Protein AF-A0A2W6UVY5-F1 (afdb_monomer)

Structure (mmCIF, N/CA/C/O backbone):
data_AF-A0A2W6UVY5-F1
#
_entry.id   AF-A0A2W6UVY5-F1
#
loop_
_atom_site.group_PDB
_atom_site.id
_atom_site.type_symbol
_atom_site.label_atom_id
_atom_site.label_alt_id
_atom_site.label_comp_id
_atom_site.label_asym_id
_atom_site.label_entity_id
_atom_site.label_seq_id
_atom_site.pdbx_PDB_ins_code
_atom_site.Cartn_x
_atom_site.Cartn_y
_atom_site.Cartn_z
_atom_site.occupancy
_atom_site.B_iso_or_equiv
_atom_site.auth_seq_id
_atom_site.auth_comp_id
_atom_site.auth_asym_id
_atom_site.auth_atom_id
_atom_site.pdbx_PDB_model_num
ATOM 1 N N . MET A 1 1 ? -12.560 11.327 -15.187 1.00 55.72 1 MET A N 1
ATOM 2 C CA . MET A 1 1 ? -13.525 10.374 -15.775 1.00 55.72 1 MET A CA 1
ATOM 3 C C . MET A 1 1 ? -14.061 9.501 -14.650 1.00 55.72 1 MET A C 1
ATOM 5 O O . MET A 1 1 ? -13.250 8.899 -13.962 1.00 55.72 1 MET A O 1
ATOM 9 N N . LEU A 1 2 ? -15.375 9.503 -14.405 1.00 54.72 2 LEU A N 1
ATOM 10 C CA . LEU A 1 2 ? -16.031 8.604 -13.447 1.00 54.72 2 LEU A CA 1
ATOM 11 C C . LEU A 1 2 ? -16.575 7.417 -14.243 1.00 54.72 2 LEU A C 1
ATOM 13 O O . LEU A 1 2 ? -17.316 7.627 -15.199 1.00 54.72 2 LEU A O 1
ATOM 17 N N . MET A 1 3 ? -16.157 6.203 -13.894 1.00 61.91 3 MET A N 1
ATOM 18 C CA . MET A 1 3 ? -16.552 4.979 -14.594 1.00 61.91 3 MET A CA 1
ATOM 19 C C . MET A 1 3 ? -17.303 4.056 -13.645 1.00 61.91 3 MET A C 1
ATOM 21 O O . MET A 1 3 ? -16.930 3.918 -12.481 1.00 61.91 3 MET A O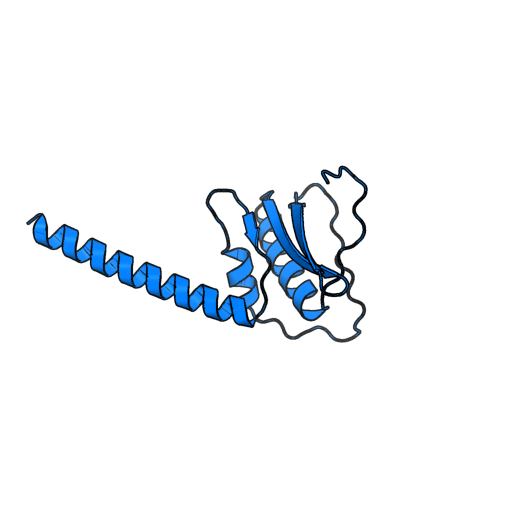 1
ATOM 25 N N . TYR A 1 4 ? -18.350 3.421 -14.162 1.00 56.38 4 TYR A N 1
ATOM 26 C CA . TYR A 1 4 ? -19.122 2.400 -13.470 1.00 56.38 4 TYR A CA 1
ATOM 27 C C . TYR A 1 4 ? -19.253 1.190 -14.399 1.00 56.38 4 TYR A C 1
ATOM 29 O O . TYR A 1 4 ? -19.848 1.288 -15.468 1.00 56.38 4 TYR A O 1
ATOM 37 N N . ALA A 1 5 ? -18.657 0.076 -13.971 1.00 58.72 5 ALA A N 1
ATOM 38 C CA . ALA A 1 5 ? -18.729 -1.265 -14.560 1.00 58.72 5 ALA A CA 1
ATOM 39 C C . ALA A 1 5 ? -18.067 -1.539 -15.932 1.00 58.72 5 ALA A C 1
ATOM 41 O O . ALA A 1 5 ? -18.202 -2.658 -16.417 1.00 58.72 5 ALA A O 1
ATOM 42 N N . ASP A 1 6 ? -17.279 -0.626 -16.508 1.00 61.16 6 ASP A N 1
ATOM 43 C CA . ASP A 1 6 ? -16.237 -1.012 -17.477 1.00 61.16 6 ASP A CA 1
ATOM 44 C C . ASP A 1 6 ? -14.866 -0.629 -16.921 1.00 61.16 6 ASP A C 1
ATOM 46 O O . ASP A 1 6 ? -14.483 0.543 -16.873 1.00 61.16 6 ASP A O 1
ATOM 50 N N . THR A 1 7 ? -14.154 -1.624 -16.398 1.00 65.50 7 THR A N 1
ATOM 51 C CA . THR A 1 7 ? -12.805 -1.444 -15.869 1.00 65.50 7 THR A CA 1
ATOM 52 C C . THR A 1 7 ? -11.858 -2.320 -16.660 1.00 65.50 7 THR A C 1
ATOM 54 O O . THR A 1 7 ? -11.679 -3.499 -16.349 1.00 65.50 7 THR A O 1
ATOM 57 N N . ALA A 1 8 ? -11.224 -1.721 -17.668 1.00 71.75 8 ALA A N 1
ATOM 58 C CA . ALA A 1 8 ? -10.033 -2.283 -18.281 1.00 71.75 8 ALA A CA 1
ATOM 59 C C . ALA A 1 8 ? -9.039 -2.706 -17.186 1.00 71.75 8 ALA A C 1
ATOM 61 O O . ALA A 1 8 ? -8.844 -1.987 -16.198 1.00 71.75 8 ALA A O 1
ATOM 62 N N . GLY A 1 9 ? -8.433 -3.880 -17.367 1.00 81.38 9 GLY A N 1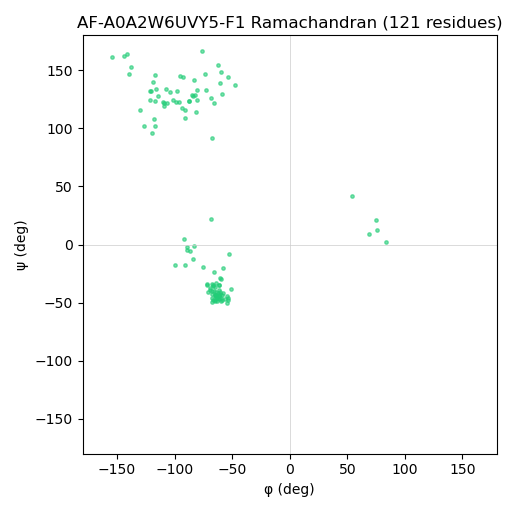
ATOM 63 C CA . GLY A 1 9 ? -7.435 -4.405 -16.443 1.00 81.38 9 GLY A CA 1
ATOM 64 C C . GLY A 1 9 ? -6.312 -3.398 -16.200 1.00 81.38 9 GLY A C 1
ATOM 65 O O . GLY A 1 9 ? -5.910 -2.656 -17.098 1.00 81.38 9 GLY A O 1
ATOM 66 N N . ILE A 1 10 ? -5.813 -3.366 -14.970 1.00 87.56 10 ILE A N 1
ATOM 67 C CA . ILE A 1 10 ? -4.701 -2.503 -14.582 1.00 87.56 10 ILE A CA 1
ATOM 68 C C . ILE A 1 10 ? -3.420 -3.314 -14.720 1.00 87.56 10 ILE A C 1
ATOM 70 O O . ILE A 1 10 ? -3.248 -4.318 -14.033 1.00 87.56 10 ILE A O 1
ATOM 74 N N . GLN A 1 11 ? -2.532 -2.867 -15.604 1.00 88.19 11 GLN A N 1
ATOM 75 C CA . GLN A 1 11 ? -1.221 -3.479 -15.774 1.00 88.19 11 GLN A CA 1
ATOM 76 C C . GLN A 1 11 ? -0.261 -2.952 -14.707 1.00 88.19 11 GLN A C 1
ATOM 78 O O . GLN A 1 11 ? -0.132 -1.744 -14.513 1.00 88.19 11 GLN A O 1
ATOM 83 N N . VAL A 1 12 ? 0.397 -3.877 -14.018 1.00 90.19 12 VAL A N 1
ATOM 84 C CA . VAL A 1 12 ? 1.458 -3.629 -13.039 1.00 90.19 12 VAL A CA 1
ATOM 85 C C . VAL A 1 12 ? 2.497 -4.742 -13.161 1.00 90.19 12 VAL A C 1
ATOM 87 O O . VAL A 1 12 ? 2.212 -5.800 -13.719 1.00 90.19 12 VAL A O 1
ATOM 90 N N . GLU A 1 13 ? 3.696 -4.526 -12.627 1.00 91.12 13 GLU A N 1
ATOM 91 C CA . GLU A 1 13 ? 4.708 -5.581 -12.540 1.00 91.12 13 GLU A CA 1
ATOM 92 C C . GLU A 1 13 ? 4.198 -6.765 -11.696 1.00 91.12 13 GLU A C 1
ATOM 94 O O . GLU A 1 13 ? 3.617 -6.558 -10.629 1.00 91.12 13 GLU A O 1
ATOM 99 N N . ASP A 1 14 ? 4.478 -8.003 -12.119 1.00 92.50 14 ASP A N 1
ATOM 100 C CA . ASP A 1 14 ? 4.076 -9.234 -11.415 1.00 92.50 14 ASP A CA 1
ATOM 101 C C . ASP A 1 14 ? 4.470 -9.229 -9.927 1.00 92.50 14 ASP A C 1
ATOM 103 O O . ASP A 1 14 ? 3.714 -9.686 -9.065 1.00 92.50 14 ASP A O 1
ATOM 107 N N . ARG A 1 15 ? 5.649 -8.683 -9.591 1.00 93.81 15 ARG A N 1
ATOM 108 C CA . ARG A 1 15 ? 6.087 -8.581 -8.195 1.00 93.81 15 ARG A CA 1
ATOM 109 C C . ARG A 1 15 ? 5.177 -7.653 -7.403 1.00 93.81 15 ARG A C 1
ATOM 111 O O . ARG A 1 15 ? 4.724 -8.042 -6.329 1.00 93.81 15 ARG A O 1
ATOM 118 N N . LEU A 1 16 ? 4.877 -6.467 -7.925 1.00 94.50 16 LEU A N 1
ATOM 119 C CA . LEU A 1 16 ? 3.943 -5.537 -7.296 1.00 94.50 16 LEU A CA 1
ATOM 120 C C . LEU A 1 16 ? 2.541 -6.159 -7.183 1.00 94.50 16 LEU A C 1
ATOM 122 O O . LEU A 1 16 ? 1.931 -6.092 -6.115 1.00 94.50 16 LEU A O 1
ATOM 126 N N . LEU A 1 17 ? 2.068 -6.830 -8.239 1.00 94.62 17 LEU A N 1
ATOM 127 C CA . LEU A 1 17 ? 0.769 -7.504 -8.273 1.00 94.62 17 LEU A CA 1
ATOM 128 C C . LEU A 1 17 ? 0.599 -8.485 -7.109 1.00 94.62 17 LEU A C 1
ATOM 130 O O . LEU A 1 17 ? -0.432 -8.474 -6.436 1.00 94.62 17 LEU A O 1
ATOM 134 N N . GLU A 1 18 ? 1.613 -9.305 -6.834 1.00 95.38 18 GLU A N 1
ATOM 135 C CA . GLU A 1 18 ? 1.560 -10.281 -5.745 1.00 95.38 18 GLU A CA 1
ATOM 136 C C . GLU A 1 18 ? 1.513 -9.634 -4.357 1.00 95.38 18 GLU A C 1
ATOM 138 O O . GLU A 1 18 ? 0.806 -10.118 -3.469 1.00 95.38 18 GLU A O 1
ATOM 143 N N . HIS A 1 19 ? 2.199 -8.507 -4.160 1.00 96.31 19 HIS A N 1
ATOM 144 C CA . HIS A 1 19 ? 2.130 -7.785 -2.890 1.00 96.31 19 HIS A CA 1
ATOM 145 C C . HIS A 1 19 ? 0.764 -7.106 -2.711 1.00 96.31 19 HIS A C 1
ATOM 147 O O . HIS A 1 19 ? 0.182 -7.198 -1.627 1.00 96.31 19 HIS A O 1
ATOM 153 N N . ILE A 1 20 ? 0.208 -6.511 -3.777 1.00 95.44 20 ILE A N 1
ATOM 154 C CA . ILE A 1 20 ? -1.160 -5.970 -3.778 1.00 95.44 20 ILE A CA 1
ATOM 155 C C . ILE A 1 20 ? -2.157 -7.085 -3.457 1.00 95.44 20 ILE A C 1
ATOM 157 O O . ILE A 1 20 ? -3.000 -6.911 -2.581 1.00 95.44 20 ILE A O 1
ATOM 161 N N . ARG A 1 21 ? -2.049 -8.251 -4.109 1.00 95.19 21 ARG A N 1
ATOM 162 C CA . ARG A 1 21 ? -2.932 -9.405 -3.879 1.00 95.19 21 ARG A CA 1
ATOM 163 C C . ARG A 1 21 ? -2.961 -9.813 -2.410 1.00 95.19 21 ARG A C 1
ATOM 165 O O . ARG A 1 21 ? -4.034 -10.072 -1.862 1.00 95.19 21 ARG A O 1
ATOM 172 N N . LEU A 1 22 ? -1.796 -9.870 -1.766 1.00 95.38 22 LEU A N 1
ATOM 173 C CA . LEU A 1 22 ? -1.694 -10.213 -0.349 1.00 95.38 22 LEU A CA 1
ATOM 174 C C . LEU A 1 22 ? -2.298 -9.128 0.552 1.00 95.38 22 LEU A C 1
ATOM 176 O O . LEU A 1 22 ? -3.084 -9.473 1.434 1.00 95.38 22 LEU A O 1
ATOM 180 N N . ALA A 1 23 ? -1.994 -7.849 0.311 1.00 94.56 23 ALA A N 1
ATOM 181 C CA . ALA A 1 23 ? -2.518 -6.731 1.100 1.00 94.56 23 ALA A CA 1
ATOM 182 C C . ALA A 1 23 ? -4.047 -6.591 0.958 1.00 94.56 23 ALA A C 1
ATOM 184 O O . ALA A 1 23 ? -4.770 -6.587 1.955 1.00 94.56 23 ALA A O 1
ATO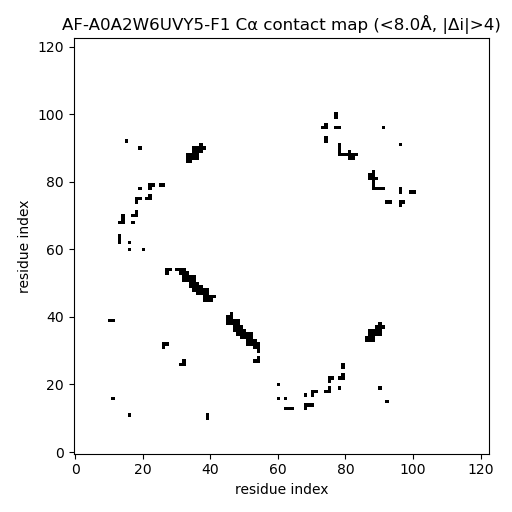M 185 N N . VAL A 1 24 ? -4.566 -6.600 -0.277 1.00 94.06 24 VAL A N 1
ATOM 186 C CA . VAL A 1 24 ? -6.012 -6.628 -0.568 1.00 94.06 24 VAL A CA 1
ATOM 187 C C . VAL A 1 24 ? -6.667 -7.831 0.108 1.00 94.06 24 VAL A C 1
ATOM 189 O O . VAL A 1 24 ? -7.690 -7.691 0.778 1.00 94.06 24 VAL A O 1
ATOM 192 N N . GLY A 1 25 ? -6.066 -9.017 -0.020 1.00 93.12 25 GLY A N 1
ATOM 193 C CA . GLY A 1 25 ? -6.587 -10.240 0.580 1.00 93.12 25 GLY A CA 1
ATOM 194 C C . GLY A 1 25 ? -6.656 -10.186 2.109 1.00 93.12 25 GLY A C 1
ATOM 195 O O . GLY A 1 25 ? -7.586 -10.741 2.693 1.00 93.12 25 GLY A O 1
ATOM 196 N N . GLN A 1 26 ? -5.711 -9.516 2.774 1.00 92.00 26 GLN A N 1
ATOM 197 C CA . GLN A 1 26 ? -5.769 -9.291 4.222 1.00 92.00 26 GLN A CA 1
ATOM 198 C C . GLN A 1 26 ? -6.967 -8.417 4.609 1.00 92.00 26 GLN A C 1
ATOM 200 O O . GLN A 1 26 ? -7.677 -8.773 5.548 1.00 92.00 26 GLN A O 1
ATOM 205 N N . ARG A 1 27 ? -7.232 -7.333 3.869 1.00 89.38 27 ARG A N 1
ATOM 206 C CA . ARG A 1 27 ? -8.378 -6.442 4.126 1.00 89.38 27 ARG A CA 1
ATOM 207 C C . ARG A 1 27 ? -9.717 -7.131 3.878 1.00 89.38 27 ARG A C 1
ATOM 209 O O . ARG A 1 27 ? -10.593 -7.122 4.739 1.00 89.38 27 ARG A O 1
ATOM 216 N N . LEU A 1 28 ? -9.849 -7.816 2.743 1.00 91.25 28 LEU A N 1
ATOM 217 C CA . LEU A 1 28 ? -11.078 -8.529 2.388 1.00 91.25 28 LEU A CA 1
ATOM 218 C C . LEU A 1 28 ? -11.429 -9.635 3.393 1.00 91.25 28 LEU A C 1
ATOM 220 O O . LEU A 1 28 ? -12.603 -9.831 3.698 1.00 91.25 28 LEU A O 1
ATOM 224 N N . ARG A 1 29 ? -10.430 -10.323 3.967 1.00 89.56 29 ARG A N 1
ATOM 225 C CA . ARG A 1 29 ? -10.649 -11.322 5.031 1.00 89.56 29 ARG A CA 1
ATOM 226 C C . ARG A 1 29 ? -11.181 -10.727 6.335 1.00 89.56 29 ARG A C 1
ATOM 228 O O . ARG A 1 29 ? -11.805 -11.458 7.096 1.00 89.56 29 ARG A O 1
ATOM 235 N N . ARG A 1 30 ? -10.961 -9.432 6.590 1.00 89.38 30 ARG A N 1
ATOM 236 C CA . ARG A 1 30 ? -11.562 -8.708 7.724 1.00 89.38 30 ARG A CA 1
ATOM 237 C C . ARG A 1 30 ? -12.983 -8.215 7.430 1.00 89.38 30 ARG A C 1
ATOM 239 O O . ARG A 1 30 ? -13.615 -7.639 8.306 1.00 89.38 30 ARG A O 1
ATOM 246 N N . GLY A 1 31 ? -13.501 -8.454 6.222 1.00 88.94 31 GLY A N 1
ATOM 247 C CA . GLY A 1 31 ? -14.823 -7.987 5.800 1.00 88.94 31 GLY A CA 1
ATOM 248 C C . GLY A 1 31 ? -14.871 -6.495 5.456 1.00 88.94 31 GLY A C 1
ATOM 249 O O . GLY A 1 31 ? -15.954 -5.937 5.301 1.00 88.94 31 GLY A O 1
ATOM 250 N N . GLU A 1 32 ? -13.716 -5.841 5.323 1.00 86.94 32 GLU A N 1
ATOM 251 C CA . GLU A 1 32 ? -13.623 -4.411 5.035 1.00 86.94 32 GLU A CA 1
ATOM 252 C C . GLU A 1 32 ? -13.817 -4.137 3.539 1.00 86.94 32 GLU A C 1
ATOM 254 O O . GLU A 1 32 ? -13.186 -4.772 2.690 1.00 86.94 32 GLU A O 1
ATOM 259 N N . SER A 1 33 ? -14.660 -3.154 3.213 1.00 90.50 33 SER A N 1
ATOM 260 C CA . SER A 1 33 ? -14.635 -2.504 1.897 1.00 90.50 33 SER A CA 1
ATOM 261 C C . SER A 1 33 ? -13.744 -1.272 1.971 1.00 90.50 33 SER A C 1
ATOM 263 O O . SER A 1 33 ? -13.706 -0.603 3.004 1.00 90.50 33 SER A O 1
ATOM 265 N N . PHE A 1 34 ? -13.017 -0.983 0.899 1.00 90.88 34 PHE A N 1
ATOM 266 C CA . PHE A 1 34 ? -12.007 0.066 0.920 1.00 90.88 34 PHE A CA 1
ATOM 267 C C . PHE A 1 34 ? -11.730 0.672 -0.450 1.00 90.88 34 PHE A C 1
ATOM 269 O O . PHE A 1 34 ? -12.010 0.070 -1.487 1.00 90.88 34 PHE A O 1
ATOM 276 N N . MET A 1 35 ? -11.125 1.859 -0.440 1.00 92.12 35 MET A N 1
ATOM 277 C CA . MET A 1 35 ? -10.584 2.492 -1.639 1.00 92.12 35 MET A CA 1
ATOM 278 C C . MET A 1 35 ? -9.147 2.036 -1.876 1.00 92.12 35 MET A C 1
ATOM 280 O O . MET A 1 35 ? -8.299 2.224 -1.015 1.00 92.12 35 MET A O 1
ATOM 284 N N . LEU A 1 36 ? -8.851 1.468 -3.038 1.00 92.19 36 LEU A N 1
ATOM 285 C CA . LEU A 1 36 ? -7.496 1.236 -3.524 1.00 92.19 36 LEU A CA 1
ATOM 286 C C . LEU A 1 36 ? -7.052 2.448 -4.341 1.00 92.19 36 LEU A C 1
ATOM 288 O O . LEU A 1 36 ? -7.621 2.709 -5.399 1.00 92.19 36 LEU A O 1
ATOM 292 N N . ASN A 1 37 ? -6.028 3.152 -3.878 1.00 92.50 37 ASN A N 1
ATOM 293 C CA . ASN A 1 37 ? -5.371 4.215 -4.624 1.00 92.50 37 ASN A CA 1
ATOM 294 C C . ASN A 1 37 ? -4.072 3.669 -5.210 1.00 92.50 37 ASN A C 1
ATOM 296 O O . ASN A 1 37 ? -3.227 3.152 -4.481 1.00 92.50 37 ASN A O 1
ATOM 300 N N . LEU A 1 38 ? -3.912 3.769 -6.522 1.00 91.31 38 LEU A N 1
ATOM 301 C CA . LEU A 1 38 ? -2.682 3.385 -7.190 1.00 91.31 38 LEU A CA 1
ATOM 302 C C . LEU A 1 38 ? -2.307 4.394 -8.266 1.00 91.31 38 LEU A C 1
ATOM 304 O O . LEU A 1 38 ? -3.159 5.049 -8.869 1.00 91.31 38 LEU A O 1
ATOM 308 N N . THR A 1 39 ? -1.013 4.470 -8.534 1.00 89.88 39 THR A N 1
ATOM 309 C CA . THR A 1 39 ? -0.472 5.254 -9.638 1.00 89.88 39 THR A CA 1
ATOM 310 C C . THR A 1 39 ? 0.157 4.297 -10.640 1.00 89.88 39 THR A C 1
ATOM 312 O O . THR A 1 39 ? 0.958 3.449 -10.259 1.00 89.88 39 THR A O 1
ATOM 315 N N . THR A 1 40 ? -0.227 4.409 -11.907 1.00 85.25 40 THR A N 1
ATOM 316 C CA . THR A 1 40 ? 0.345 3.633 -13.015 1.00 85.25 40 THR A CA 1
ATOM 317 C C . THR A 1 40 ? 1.024 4.564 -14.003 1.00 85.25 40 THR A C 1
ATOM 319 O O . THR A 1 40 ? 0.524 5.665 -14.236 1.00 85.25 40 THR A O 1
ATOM 322 N N . ASP A 1 41 ? 2.114 4.110 -14.610 1.00 82.81 41 ASP A N 1
ATOM 323 C CA . ASP A 1 41 ? 2.688 4.762 -15.785 1.00 82.81 41 ASP A CA 1
ATOM 324 C C . ASP A 1 41 ? 1.979 4.244 -17.044 1.00 82.81 41 ASP A C 1
ATOM 326 O O . ASP A 1 41 ? 1.833 3.034 -17.226 1.00 82.81 41 ASP A O 1
ATOM 330 N N . ASP A 1 42 ? 1.499 5.158 -17.882 1.00 78.56 42 ASP A N 1
ATOM 331 C CA . ASP A 1 42 ? 1.021 4.862 -19.231 1.00 78.56 42 ASP A CA 1
ATOM 332 C C . ASP A 1 42 ? 1.741 5.783 -20.216 1.00 78.56 42 ASP A C 1
ATOM 334 O O . ASP A 1 42 ? 1.419 6.971 -20.344 1.00 78.56 42 ASP A O 1
ATOM 338 N N . ASN A 1 43 ? 2.741 5.229 -20.903 1.00 79.69 43 ASN A N 1
ATOM 339 C CA . ASN A 1 43 ? 3.531 5.924 -21.918 1.00 79.69 43 ASN A CA 1
ATOM 340 C C . ASN A 1 43 ? 4.150 7.245 -21.417 1.00 79.69 43 ASN A C 1
ATOM 342 O O . ASN A 1 43 ? 4.141 8.253 -22.127 1.00 79.69 43 ASN A O 1
ATOM 346 N N . GLY A 1 44 ? 4.680 7.252 -20.190 1.00 77.38 44 GLY A N 1
ATOM 347 C CA . GLY A 1 44 ? 5.317 8.418 -19.573 1.00 77.38 44 GLY A CA 1
ATOM 348 C C . GLY A 1 44 ? 4.344 9.391 -18.904 1.00 77.38 44 GLY A C 1
ATOM 349 O O . GLY A 1 44 ? 4.774 10.415 -18.371 1.00 77.38 44 GLY A O 1
ATOM 350 N N . ASN A 1 45 ? 3.043 9.085 -18.898 1.00 76.88 45 ASN A N 1
ATOM 351 C CA . ASN A 1 45 ? 2.065 9.810 -18.099 1.00 76.88 45 ASN A CA 1
ATOM 352 C C . ASN A 1 45 ? 1.780 9.056 -16.803 1.00 76.88 45 ASN A C 1
ATOM 354 O O . ASN A 1 45 ? 1.476 7.866 -16.803 1.00 76.88 45 ASN A O 1
ATOM 358 N N . SER A 1 46 ? 1.802 9.783 -15.689 1.00 85.25 46 SER A N 1
ATOM 359 C CA . SER A 1 46 ? 1.370 9.260 -14.397 1.00 85.25 46 SER A CA 1
ATOM 360 C C . SER A 1 46 ? -0.156 9.325 -14.297 1.00 85.25 46 SER A C 1
ATOM 362 O O . SER A 1 46 ? -0.738 10.412 -14.268 1.00 85.25 46 SER A O 1
ATOM 364 N N . LEU A 1 47 ? -0.820 8.168 -14.238 1.00 85.75 47 LEU A N 1
ATOM 365 C CA . LEU A 1 47 ? -2.263 8.074 -14.025 1.00 85.75 47 LEU A CA 1
ATOM 366 C C . LEU A 1 47 ? -2.567 7.582 -12.618 1.00 85.75 47 LEU A C 1
ATOM 368 O O . LEU A 1 47 ? -2.222 6.463 -12.242 1.00 85.75 47 LEU A O 1
ATOM 372 N N . ARG A 1 48 ? -3.311 8.397 -11.869 1.00 87.81 48 ARG A N 1
ATOM 373 C CA . ARG A 1 48 ? -3.902 7.993 -10.592 1.00 87.81 48 ARG A CA 1
ATOM 374 C C . ARG A 1 48 ? -5.227 7.282 -10.834 1.00 87.81 48 ARG A C 1
ATOM 376 O O . ARG A 1 48 ? -6.111 7.815 -11.507 1.00 87.81 48 ARG A O 1
ATOM 383 N N . ARG A 1 49 ? -5.377 6.093 -10.258 1.00 87.81 49 ARG A N 1
ATOM 384 C CA . ARG A 1 49 ? -6.601 5.289 -10.289 1.00 87.81 49 ARG A CA 1
ATOM 385 C C . ARG A 1 49 ? -7.060 5.033 -8.861 1.00 87.81 49 ARG A C 1
ATOM 387 O O . ARG A 1 49 ? -6.272 4.610 -8.023 1.00 87.81 49 ARG A O 1
ATOM 394 N N . ASN A 1 50 ? -8.347 5.261 -8.619 1.00 88.88 50 ASN A N 1
ATOM 395 C CA . ASN A 1 50 ? -9.008 4.945 -7.359 1.00 88.88 50 ASN A CA 1
ATOM 396 C C . ASN A 1 50 ? -10.082 3.893 -7.628 1.00 88.88 50 ASN A C 1
ATOM 398 O O . ASN A 1 50 ? -10.954 4.120 -8.468 1.00 88.88 50 ASN A O 1
ATOM 402 N N . LEU A 1 51 ? -10.015 2.756 -6.941 1.00 88.38 51 LEU A N 1
ATOM 403 C CA . LEU A 1 51 ? -10.975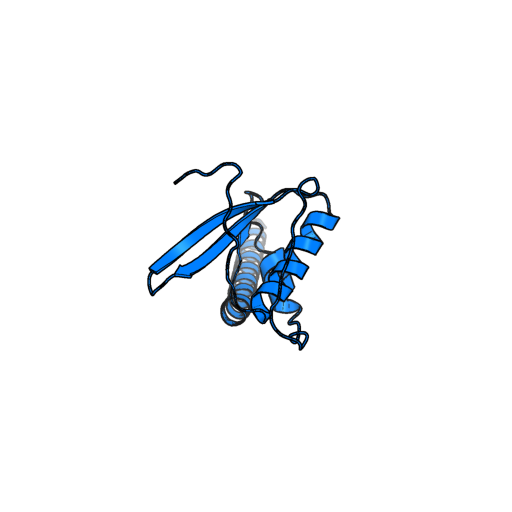 1.665 -7.085 1.00 88.38 51 LEU A CA 1
ATOM 404 C C . LEU A 1 51 ? -11.654 1.386 -5.760 1.00 88.38 51 LEU A C 1
ATOM 406 O O . LEU A 1 51 ? -10.989 1.205 -4.748 1.00 88.38 51 LEU A O 1
ATOM 410 N N . TRP A 1 52 ? -12.976 1.273 -5.785 1.00 89.31 52 TRP A N 1
ATOM 411 C CA . TRP A 1 52 ? -13.701 0.712 -4.659 1.00 89.31 52 TRP A CA 1
ATOM 412 C C . TRP A 1 52 ? -13.623 -0.815 -4.710 1.00 89.31 52 TRP A C 1
ATOM 414 O O . TRP A 1 52 ? -14.005 -1.423 -5.711 1.00 89.31 52 TRP A O 1
ATOM 424 N N . ILE A 1 53 ? -13.140 -1.432 -3.635 1.00 90.31 53 ILE A N 1
ATOM 425 C CA . ILE A 1 53 ? -13.025 -2.884 -3.490 1.00 90.31 53 ILE A CA 1
ATOM 426 C C . ILE A 1 53 ? -13.925 -3.335 -2.339 1.00 90.31 53 ILE A C 1
ATOM 428 O O . ILE A 1 53 ? -13.926 -2.739 -1.263 1.00 90.31 53 ILE A O 1
ATOM 432 N N . SER A 1 54 ? -14.690 -4.406 -2.561 1.00 91.06 54 SER A N 1
ATOM 433 C CA . SER A 1 54 ? -15.613 -4.974 -1.575 1.00 91.06 54 SER A CA 1
ATOM 434 C C . SER A 1 54 ? -15.578 -6.507 -1.602 1.00 91.06 54 SER A C 1
ATOM 436 O O . SER A 1 54 ? -15.446 -7.072 -2.690 1.00 91.06 54 SER A O 1
ATOM 438 N N . PRO A 1 55 ? -15.769 -7.201 -0.458 1.00 90.06 55 PRO A N 1
ATOM 439 C CA . PRO A 1 55 ? -15.791 -8.669 -0.401 1.00 90.06 55 PRO A CA 1
ATOM 440 C C . PRO A 1 55 ? -16.843 -9.343 -1.293 1.00 90.06 55 PRO A C 1
ATOM 442 O O . PRO A 1 55 ? -16.717 -10.526 -1.594 1.00 90.06 55 PRO A O 1
ATOM 445 N N . SER A 1 56 ? -17.881 -8.610 -1.709 1.00 87.94 56 SER A N 1
ATOM 446 C CA . SER A 1 56 ? -18.976 -9.148 -2.533 1.00 87.94 56 SER A CA 1
ATOM 447 C C . SER A 1 56 ? -18.701 -9.108 -4.043 1.00 87.94 56 SER A C 1
ATOM 449 O O . SER A 1 56 ? -19.517 -9.604 -4.816 1.00 87.94 56 SER A O 1
ATOM 451 N N . ILE A 1 57 ? -17.586 -8.512 -4.483 1.00 84.69 57 ILE A N 1
ATOM 452 C CA . ILE A 1 57 ? -17.244 -8.351 -5.903 1.00 84.69 57 ILE A CA 1
ATOM 453 C C . ILE A 1 57 ? -16.049 -9.259 -6.233 1.00 84.69 57 ILE A C 1
ATOM 455 O O . ILE A 1 57 ? -14.999 -9.112 -5.603 1.00 84.69 57 ILE A O 1
ATOM 459 N N . PRO A 1 58 ? -16.162 -10.186 -7.207 1.00 85.56 58 PRO A N 1
ATOM 460 C CA . PRO A 1 58 ? -15.035 -11.016 -7.619 1.00 85.56 58 PRO A CA 1
ATOM 461 C C . PRO A 1 58 ? -13.859 -10.168 -8.115 1.00 85.56 58 PRO A C 1
ATOM 463 O O . PRO A 1 58 ? -14.023 -9.318 -8.988 1.00 85.56 58 PRO A O 1
ATOM 466 N N . LEU A 1 59 ? -12.666 -10.434 -7.583 1.00 88.31 59 LEU A N 1
ATOM 467 C CA . LEU A 1 59 ? -11.419 -9.795 -7.994 1.00 88.31 59 LEU A CA 1
ATOM 468 C C . LEU A 1 59 ? -10.440 -10.864 -8.474 1.00 88.31 59 LEU A C 1
ATOM 470 O O . LEU A 1 59 ? -10.132 -11.806 -7.742 1.00 88.31 59 LEU A O 1
ATOM 474 N N . GLN A 1 60 ? -9.946 -10.709 -9.700 1.00 90.25 60 GLN A N 1
ATOM 475 C CA . GLN A 1 60 ? -8.959 -11.608 -10.284 1.00 90.25 60 GLN A CA 1
ATOM 476 C C . GLN A 1 60 ? -7.599 -10.916 -10.362 1.00 90.25 60 GLN A C 1
ATOM 478 O O . GLN A 1 60 ? -7.490 -9.784 -10.826 1.00 90.25 60 GLN A O 1
ATOM 483 N N . PHE A 1 61 ? -6.560 -11.629 -9.936 1.00 91.50 61 PHE A N 1
ATOM 484 C CA . PHE A 1 61 ? -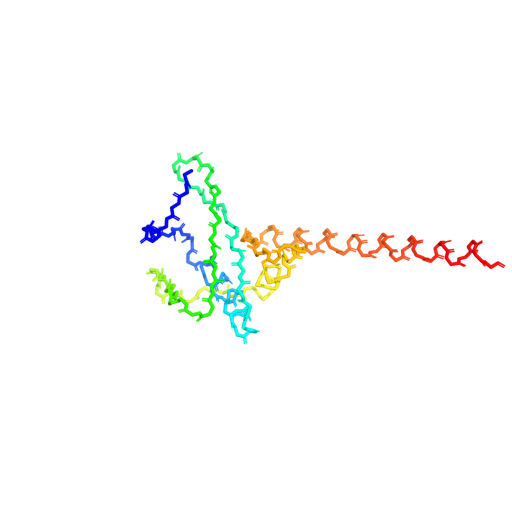5.167 -11.233 -10.108 1.00 91.50 61 PHE A CA 1
ATOM 485 C C . PHE A 1 61 ? -4.559 -12.168 -11.149 1.00 91.50 61 PHE A C 1
ATOM 487 O O . PHE A 1 61 ? -4.569 -13.384 -10.956 1.00 91.50 61 PHE A O 1
ATOM 494 N N . VAL A 1 62 ? -4.086 -11.612 -12.263 1.00 90.81 62 VAL A N 1
ATOM 495 C CA . VAL A 1 62 ? -3.509 -12.377 -13.375 1.00 90.81 62 VAL A CA 1
ATOM 496 C C . VAL A 1 62 ? -2.058 -11.949 -13.542 1.00 90.81 62 VAL A C 1
ATOM 498 O O . VAL A 1 62 ? -1.801 -10.835 -13.986 1.00 90.81 62 VAL A O 1
ATOM 501 N N . ALA A 1 63 ? -1.132 -12.826 -13.156 1.00 87.31 63 ALA A N 1
ATOM 502 C CA . ALA A 1 63 ? 0.299 -12.671 -13.407 1.00 87.31 63 ALA A CA 1
ATOM 503 C C . ALA A 1 63 ? 0.681 -13.442 -14.676 1.00 87.31 63 ALA A C 1
ATOM 505 O O . ALA A 1 63 ? 0.126 -14.514 -14.938 1.00 87.31 63 ALA A O 1
ATOM 506 N N . PHE A 1 64 ? 1.631 -12.920 -15.450 1.00 81.69 64 PHE A N 1
ATOM 507 C CA . PHE A 1 64 ? 2.074 -13.561 -16.696 1.00 81.69 64 PHE A CA 1
ATOM 508 C C . PHE A 1 64 ? 3.375 -14.362 -16.531 1.00 81.69 64 PHE A C 1
ATOM 510 O O . PHE A 1 64 ? 3.679 -15.227 -17.355 1.00 81.69 64 PHE A O 1
ATOM 517 N N . GLY A 1 65 ? 4.137 -14.119 -15.464 1.00 80.75 65 GLY A N 1
ATOM 518 C CA . GLY A 1 65 ? 5.348 -14.858 -15.131 1.00 80.75 65 GLY A CA 1
ATOM 519 C C . GLY A 1 65 ? 5.091 -16.272 -14.595 1.00 80.75 65 GLY A C 1
ATOM 520 O O . GLY A 1 65 ? 4.134 -16.539 -13.874 1.00 80.75 65 GLY A O 1
ATOM 521 N N . SER A 1 66 ? 6.007 -17.196 -14.900 1.00 74.44 66 SER A N 1
ATOM 522 C CA . SER A 1 66 ? 5.970 -18.582 -14.399 1.00 74.44 66 SER A CA 1
ATOM 523 C C . SER A 1 66 ? 6.591 -18.762 -13.010 1.00 74.44 66 SER A C 1
ATOM 525 O O . SER A 1 66 ? 6.443 -19.818 -12.396 1.00 74.44 66 SER A O 1
ATOM 527 N N . ARG A 1 67 ? 7.314 -17.754 -12.505 1.00 84.19 67 ARG A N 1
ATOM 528 C CA . ARG A 1 67 ? 7.984 -17.790 -11.200 1.00 84.19 67 ARG A CA 1
ATOM 529 C C . ARG A 1 67 ? 7.208 -16.961 -10.193 1.00 84.19 67 ARG A C 1
ATOM 531 O O . ARG A 1 67 ? 6.920 -15.799 -10.454 1.00 84.19 67 ARG A O 1
ATOM 538 N N . THR A 1 68 ? 6.956 -17.528 -9.017 1.00 82.94 68 THR A N 1
ATOM 539 C CA . THR A 1 68 ? 6.417 -16.767 -7.888 1.00 82.94 68 THR A CA 1
ATOM 540 C C . THR A 1 68 ? 7.458 -15.737 -7.422 1.00 82.94 68 THR A C 1
ATOM 542 O O . THR A 1 68 ? 8.568 -16.134 -7.056 1.00 82.94 68 THR A O 1
ATOM 545 N N . PRO A 1 69 ? 7.135 -14.432 -7.425 1.00 90.06 69 PRO A N 1
ATOM 546 C CA . PRO A 1 69 ? 8.009 -13.393 -6.897 1.00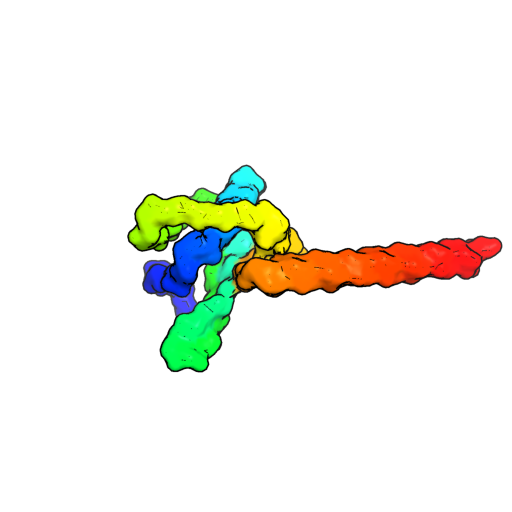 90.06 69 PRO A CA 1
ATOM 547 C C . PRO A 1 69 ? 8.321 -13.604 -5.411 1.00 90.06 69 PRO A C 1
ATOM 549 O O . PRO A 1 69 ? 7.485 -14.085 -4.643 1.00 90.06 69 PRO A O 1
ATOM 552 N N . GLN A 1 70 ? 9.515 -13.194 -4.978 1.00 93.44 70 GLN A N 1
ATOM 553 C CA . GLN A 1 70 ? 9.846 -13.170 -3.555 1.00 93.44 70 GLN A CA 1
ATOM 554 C C . GLN A 1 70 ? 9.014 -12.094 -2.846 1.00 93.44 70 GLN A C 1
ATOM 556 O O . GLN A 1 70 ? 9.026 -10.922 -3.236 1.00 93.44 70 GLN A O 1
ATOM 561 N N . ILE A 1 71 ? 8.313 -12.509 -1.790 1.00 96.19 71 ILE A N 1
ATOM 562 C CA . ILE A 1 71 ? 7.433 -11.640 -1.010 1.00 96.19 71 ILE A CA 1
ATOM 563 C C . ILE A 1 71 ? 8.214 -10.940 0.101 1.00 96.19 71 ILE A C 1
ATOM 565 O O . ILE A 1 71 ? 8.786 -11.588 0.980 1.00 96.19 71 ILE A O 1
ATOM 569 N N . ASN A 1 72 ? 8.156 -9.613 0.103 1.00 96.38 72 ASN A N 1
ATOM 570 C CA . ASN A 1 72 ? 8.572 -8.760 1.202 1.00 96.38 72 ASN A CA 1
ATOM 571 C C . ASN A 1 72 ? 7.364 -8.499 2.119 1.00 96.38 72 ASN A C 1
ATOM 573 O O . ASN A 1 72 ? 6.426 -7.782 1.770 1.00 96.38 72 ASN A O 1
ATOM 577 N N . ARG A 1 73 ? 7.380 -9.099 3.315 1.00 94.94 73 ARG A N 1
ATOM 578 C CA . ARG A 1 73 ? 6.283 -8.968 4.290 1.00 94.94 73 ARG A CA 1
ATOM 579 C C . ARG A 1 73 ? 6.119 -7.543 4.804 1.00 94.94 73 ARG A C 1
ATOM 581 O O . ARG A 1 73 ? 4.989 -7.119 5.011 1.00 94.94 73 ARG A O 1
ATOM 588 N N . THR A 1 74 ? 7.224 -6.826 4.980 1.00 94.56 74 THR A N 1
ATOM 589 C CA . THR A 1 74 ? 7.224 -5.429 5.417 1.00 94.56 74 THR A CA 1
ATOM 590 C C . THR A 1 74 ? 6.510 -4.568 4.387 1.00 94.56 74 THR A C 1
ATOM 592 O O . THR A 1 74 ? 5.654 -3.778 4.748 1.00 94.56 74 THR A O 1
ATOM 595 N N . TRP A 1 75 ? 6.744 -4.798 3.098 1.00 96.56 75 TRP A N 1
ATOM 596 C CA . TRP A 1 75 ? 6.045 -4.072 2.039 1.00 96.56 75 TRP A CA 1
ATOM 597 C C . TRP A 1 75 ? 4.534 -4.358 2.006 1.00 96.56 75 TRP A C 1
ATOM 599 O O . TRP A 1 75 ? 3.728 -3.431 1.914 1.00 96.56 75 TRP A O 1
ATOM 609 N N . VAL A 1 76 ? 4.127 -5.626 2.158 1.00 95.56 76 VAL A N 1
ATOM 610 C CA . VAL A 1 76 ? 2.699 -5.981 2.295 1.00 95.56 76 VAL A CA 1
ATOM 611 C C . VAL A 1 76 ? 2.081 -5.271 3.500 1.00 95.56 76 VAL A C 1
ATOM 613 O O . VAL A 1 76 ? 0.982 -4.731 3.393 1.00 95.56 76 VAL A O 1
ATOM 616 N N . GLN A 1 77 ? 2.795 -5.245 4.627 1.00 93.00 77 GLN A N 1
ATOM 617 C CA . GLN A 1 77 ? 2.352 -4.554 5.830 1.00 93.00 77 GLN A CA 1
ATOM 618 C C . GLN A 1 77 ? 2.269 -3.041 5.615 1.00 93.00 77 GLN A C 1
ATOM 620 O O . GLN A 1 77 ? 1.270 -2.458 6.004 1.00 93.00 77 GLN A O 1
ATOM 625 N N . ALA A 1 78 ? 3.250 -2.411 4.961 1.00 93.44 78 ALA A N 1
ATOM 626 C CA . ALA A 1 78 ? 3.213 -0.982 4.655 1.00 93.44 78 ALA A CA 1
ATOM 627 C C . ALA A 1 78 ? 1.934 -0.628 3.899 1.00 93.44 78 ALA A C 1
ATOM 629 O O . ALA A 1 78 ? 1.201 0.253 4.333 1.00 93.44 78 ALA A O 1
ATOM 630 N N . MET A 1 79 ? 1.620 -1.364 2.825 1.00 93.50 79 MET A N 1
ATOM 631 C CA . MET A 1 79 ? 0.379 -1.162 2.073 1.00 93.50 79 MET A CA 1
ATOM 632 C C . MET A 1 79 ? -0.854 -1.418 2.941 1.00 93.50 79 MET A C 1
ATOM 634 O O . MET A 1 79 ? -1.753 -0.584 2.963 1.00 93.50 79 MET A O 1
ATOM 638 N N . GLY A 1 80 ? -0.890 -2.519 3.694 1.00 88.25 80 GLY A N 1
ATOM 639 C CA . GLY A 1 80 ? -1.998 -2.825 4.603 1.00 88.25 80 GLY A CA 1
ATOM 640 C C . GLY A 1 80 ? -2.227 -1.767 5.691 1.00 88.25 80 GLY A C 1
ATOM 641 O O . GLY A 1 80 ? -3.370 -1.564 6.091 1.00 88.25 80 GLY A O 1
ATOM 642 N N . ASP A 1 81 ? -1.163 -1.080 6.112 1.00 85.44 81 ASP A N 1
ATOM 643 C CA . ASP A 1 81 ? -1.141 -0.051 7.154 1.00 85.44 81 ASP A CA 1
ATOM 644 C C . ASP A 1 81 ? -1.401 1.373 6.622 1.00 85.44 81 ASP A C 1
ATOM 646 O O . ASP A 1 81 ? -1.474 2.306 7.425 1.00 85.44 81 ASP A O 1
ATOM 650 N N . THR A 1 82 ? -1.524 1.594 5.304 1.00 78.12 82 THR A N 1
ATOM 651 C CA . THR A 1 82 ? -1.778 2.936 4.713 1.00 78.12 82 THR A CA 1
ATOM 652 C C . THR A 1 82 ? -3.163 3.518 5.015 1.00 78.12 82 THR A C 1
ATOM 654 O O . THR A 1 82 ? -3.637 4.398 4.301 1.00 78.12 82 THR A O 1
ATOM 657 N N . GLU A 1 83 ? -3.808 3.056 6.080 1.00 64.56 83 GLU A N 1
ATOM 658 C CA . GLU A 1 83 ? -5.126 3.494 6.491 1.00 64.56 83 GLU A CA 1
ATOM 659 C C . GLU A 1 83 ? -5.083 4.951 6.967 1.00 64.56 83 GLU A C 1
ATOM 661 O O . GLU A 1 83 ? -4.852 5.264 8.134 1.00 64.56 83 GLU A O 1
ATOM 666 N N . ASP A 1 84 ? -5.332 5.865 6.033 1.00 61.16 84 ASP A N 1
ATOM 667 C CA . ASP A 1 84 ? -5.906 7.155 6.383 1.00 61.16 84 ASP A CA 1
ATOM 668 C C . ASP A 1 84 ? -7.292 6.900 6.997 1.00 61.16 84 ASP A C 1
ATOM 670 O O . ASP A 1 84 ? -7.965 5.923 6.655 1.00 61.16 84 ASP A O 1
ATOM 674 N N . SER A 1 85 ? -7.780 7.812 7.845 1.00 59.66 85 SER A N 1
ATOM 675 C CA . SER A 1 85 ? -9.115 7.749 8.483 1.00 59.66 85 SER A CA 1
ATOM 676 C C . SER A 1 85 ? -10.295 7.562 7.508 1.00 59.66 85 SER A C 1
ATOM 678 O O . SER A 1 85 ? -11.430 7.347 7.923 1.00 59.66 85 SER A O 1
ATOM 680 N N . THR A 1 86 ? -10.024 7.641 6.207 1.00 65.44 86 THR A N 1
ATOM 681 C CA . THR A 1 86 ? -10.933 7.446 5.079 1.00 65.44 86 THR A CA 1
ATOM 682 C C . THR A 1 86 ? -11.026 5.993 4.587 1.00 65.44 86 THR A C 1
ATOM 684 O O . THR A 1 86 ? -11.793 5.723 3.665 1.00 65.44 86 THR A O 1
ATOM 687 N N . GLY A 1 87 ? -10.268 5.051 5.166 1.00 81.12 87 GLY A N 1
ATOM 688 C CA . GLY A 1 87 ? -10.290 3.634 4.782 1.00 81.12 87 GLY A CA 1
ATOM 689 C C . GLY A 1 87 ? -9.566 3.338 3.465 1.00 81.12 87 GLY A C 1
ATOM 690 O O . GLY A 1 87 ? -9.829 2.317 2.829 1.00 81.12 87 GLY A O 1
ATOM 691 N N . THR A 1 88 ? -8.656 4.210 3.034 1.00 90.25 88 THR A N 1
ATOM 692 C CA . THR A 1 88 ? -7.909 4.066 1.775 1.00 90.25 88 THR A CA 1
ATOM 693 C C . THR A 1 88 ? -6.697 3.148 1.953 1.00 90.25 88 THR A C 1
ATOM 695 O O . THR A 1 88 ? -6.034 3.186 2.978 1.00 90.25 88 THR A O 1
ATOM 698 N N . MET A 1 89 ? -6.410 2.312 0.956 1.00 92.88 89 MET A N 1
ATOM 699 C CA . MET A 1 89 ? -5.157 1.577 0.808 1.00 92.88 89 MET A CA 1
ATOM 700 C C . MET A 1 89 ? -4.376 2.174 -0.360 1.00 92.88 89 MET A C 1
ATOM 702 O O . MET A 1 89 ? -4.869 2.178 -1.488 1.00 92.88 89 MET A O 1
ATOM 706 N N . THR A 1 90 ? -3.161 2.645 -0.107 1.00 93.50 90 THR A N 1
ATOM 707 C CA . THR A 1 90 ? -2.282 3.203 -1.135 1.00 93.50 90 THR A CA 1
ATOM 708 C C . THR A 1 90 ? -1.274 2.155 -1.587 1.00 93.50 90 THR A C 1
ATOM 710 O O . THR A 1 90 ? -0.509 1.612 -0.790 1.00 93.50 90 THR A O 1
ATOM 713 N N . VAL A 1 91 ? -1.277 1.873 -2.886 1.00 94.38 91 VAL A N 1
ATOM 714 C CA . VAL A 1 91 ? -0.255 1.060 -3.541 1.00 94.38 91 VAL A CA 1
ATOM 715 C C . VAL A 1 91 ? 1.030 1.869 -3.632 1.00 94.38 91 VAL A C 1
ATOM 717 O O . VAL A 1 91 ? 1.013 3.023 -4.054 1.00 94.38 91 VAL A O 1
ATOM 720 N N . MET A 1 92 ? 2.136 1.236 -3.263 1.00 94.06 92 MET A N 1
ATOM 721 C CA . MET A 1 92 ? 3.469 1.829 -3.268 1.00 94.06 92 MET A CA 1
ATOM 722 C C . MET A 1 92 ? 4.497 0.800 -3.727 1.00 94.06 92 MET A C 1
ATOM 724 O O . MET A 1 92 ? 4.228 -0.401 -3.710 1.00 94.06 92 MET A O 1
ATOM 728 N N . THR A 1 93 ? 5.676 1.266 -4.098 1.00 94.88 93 THR A N 1
ATOM 729 C CA . THR A 1 93 ? 6.866 0.476 -4.405 1.00 94.88 93 THR A CA 1
ATOM 730 C C . THR A 1 93 ? 7.541 -0.052 -3.137 1.00 94.88 93 THR A C 1
ATOM 732 O O . THR A 1 93 ? 7.274 0.391 -2.020 1.00 94.88 93 THR A O 1
ATOM 735 N N . GLU A 1 94 ? 8.459 -1.005 -3.304 1.00 94.62 94 GLU A N 1
ATOM 736 C CA . GLU A 1 94 ? 9.257 -1.521 -2.189 1.00 94.62 94 GLU A CA 1
ATOM 737 C C . GLU A 1 94 ? 10.112 -0.421 -1.538 1.00 94.62 94 GLU A C 1
ATOM 739 O O . GLU A 1 94 ? 10.193 -0.367 -0.313 1.00 94.62 94 GLU A O 1
ATOM 744 N N . ALA A 1 95 ? 10.692 0.485 -2.332 1.00 94.12 95 ALA A N 1
ATOM 745 C CA . ALA A 1 95 ? 11.472 1.613 -1.822 1.00 94.12 95 ALA A CA 1
ATOM 746 C C . ALA A 1 95 ? 10.607 2.560 -0.973 1.00 94.12 95 ALA A C 1
ATOM 748 O O . ALA A 1 95 ? 10.945 2.843 0.174 1.00 94.12 95 ALA A O 1
ATOM 749 N N . GLU A 1 96 ? 9.435 2.946 -1.483 1.00 93.62 96 GLU A N 1
ATOM 750 C CA . GLU A 1 96 ? 8.473 3.777 -0.745 1.00 93.62 96 GLU A CA 1
ATOM 751 C C . GLU A 1 96 ? 7.986 3.095 0.545 1.00 93.62 96 GLU A C 1
ATOM 753 O O . GLU A 1 96 ? 7.684 3.769 1.526 1.00 93.62 96 GLU A O 1
ATOM 758 N N . SER A 1 97 ? 7.945 1.758 0.591 1.00 94.00 97 SER A N 1
ATOM 759 C CA . SER A 1 97 ? 7.577 1.030 1.812 1.00 94.00 97 SER A CA 1
ATOM 760 C C . SER A 1 97 ? 8.612 1.164 2.929 1.00 94.00 97 SER A C 1
ATOM 762 O O . SER A 1 97 ? 8.248 1.213 4.105 1.00 94.00 97 SER A O 1
ATOM 764 N N . ILE A 1 98 ? 9.895 1.255 2.572 1.00 93.12 98 ILE A N 1
ATOM 765 C CA . ILE A 1 98 ? 10.983 1.488 3.526 1.00 93.12 98 ILE A CA 1
ATOM 766 C C . ILE A 1 98 ? 10.841 2.904 4.084 1.00 93.12 98 ILE A C 1
ATOM 768 O O . ILE A 1 98 ? 10.766 3.083 5.301 1.00 93.12 98 ILE A O 1
ATOM 772 N N . GLU A 1 99 ? 10.678 3.885 3.193 1.00 91.62 99 GLU A N 1
ATOM 773 C CA . GLU A 1 99 ? 10.450 5.280 3.569 1.00 91.62 99 GLU A CA 1
ATOM 774 C C . GLU A 1 99 ? 9.203 5.429 4.452 1.00 91.62 99 GLU A C 1
ATOM 776 O O . GLU A 1 99 ? 9.237 6.144 5.454 1.00 91.62 99 GLU A O 1
ATOM 781 N N . TYR A 1 100 ? 8.104 4.734 4.143 1.00 90.62 100 TYR A N 1
ATOM 782 C CA . TYR A 1 100 ? 6.876 4.763 4.942 1.00 90.62 100 TYR A CA 1
ATOM 783 C C . TYR A 1 100 ?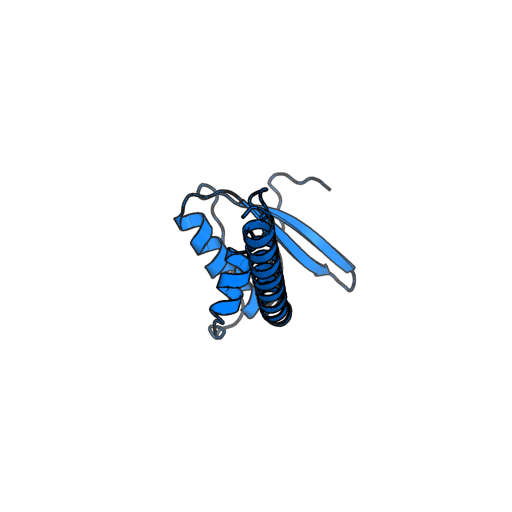 7.149 4.423 6.413 1.00 90.62 100 TYR A C 1
ATOM 785 O O . TYR A 1 100 ? 6.712 5.150 7.311 1.00 90.62 100 TYR A O 1
ATOM 793 N N . PHE A 1 101 ? 7.898 3.351 6.681 1.00 89.25 101 PHE A N 1
ATOM 794 C CA . PHE A 1 101 ? 8.203 2.958 8.056 1.00 89.25 101 PHE A CA 1
ATOM 795 C C . PHE A 1 101 ? 9.196 3.896 8.741 1.00 89.25 101 PHE A C 1
ATOM 797 O O . PHE A 1 101 ? 9.031 4.162 9.932 1.00 89.25 101 PHE A O 1
ATOM 804 N N . GLU A 1 102 ? 10.169 4.451 8.020 1.00 88.56 102 GLU A N 1
ATOM 805 C CA . GLU A 1 102 ? 11.080 5.468 8.563 1.00 88.56 102 GLU A CA 1
ATOM 806 C C . GLU A 1 102 ? 10.322 6.729 9.006 1.00 88.56 102 GLU A C 1
ATOM 808 O O . GLU A 1 102 ? 10.516 7.236 10.119 1.00 88.56 102 GLU A O 1
ATOM 813 N N . HIS A 1 103 ? 9.385 7.199 8.179 1.00 87.44 103 HIS A N 1
ATOM 814 C CA . HIS A 1 103 ? 8.541 8.347 8.502 1.00 87.44 103 HIS A CA 1
ATOM 815 C C . HIS A 1 103 ? 7.573 8.037 9.647 1.00 87.44 103 HIS A C 1
ATOM 817 O O . HIS A 1 103 ? 7.408 8.857 10.554 1.00 87.44 103 HIS A O 1
ATOM 823 N N . LYS A 1 104 ? 6.954 6.849 9.647 1.00 83.62 104 LYS A N 1
ATOM 824 C CA . LYS A 1 104 ? 6.062 6.395 10.726 1.00 83.62 104 LYS A CA 1
ATOM 825 C C . LYS A 1 104 ? 6.803 6.311 12.062 1.00 83.62 104 LYS A C 1
ATOM 827 O O . LYS A 1 104 ? 6.285 6.783 13.072 1.00 83.62 104 LYS A O 1
ATOM 832 N N . HIS A 1 105 ? 8.028 5.785 12.066 1.00 84.00 105 HIS A N 1
ATOM 833 C CA . HIS A 1 105 ? 8.875 5.713 13.256 1.00 84.00 105 HIS A CA 1
ATOM 834 C C . HIS A 1 105 ? 9.260 7.108 13.769 1.00 84.00 105 HIS A C 1
ATOM 836 O O . HIS A 1 105 ? 9.120 7.388 14.959 1.00 84.00 105 HIS A O 1
ATOM 842 N N . THR A 1 106 ? 9.662 8.010 12.869 1.00 84.69 106 THR A N 1
ATOM 843 C CA . THR A 1 106 ? 9.990 9.404 13.210 1.00 84.69 106 THR A CA 1
ATOM 844 C C . THR A 1 106 ? 8.804 10.139 13.840 1.00 84.69 106 THR A C 1
ATOM 846 O O . THR A 1 106 ? 8.967 10.787 14.875 1.00 84.69 106 THR A O 1
ATOM 849 N N . ARG A 1 107 ? 7.600 10.009 13.260 1.00 80.69 107 ARG A N 1
ATOM 850 C CA . ARG A 1 107 ? 6.371 10.604 13.815 1.00 80.69 107 ARG A CA 1
ATOM 851 C C . ARG A 1 107 ? 6.076 10.071 15.214 1.00 80.69 107 ARG A C 1
ATOM 853 O O . ARG A 1 107 ? 5.921 10.861 16.136 1.00 80.69 107 ARG A O 1
ATOM 860 N N . LEU A 1 108 ? 6.120 8.750 15.397 1.00 80.69 108 LEU A N 1
ATOM 861 C CA . LEU A 1 108 ? 5.845 8.125 16.693 1.00 80.69 108 LEU A CA 1
ATOM 862 C C . LEU A 1 108 ? 6.819 8.591 17.789 1.00 80.69 108 LEU A C 1
ATOM 864 O O . LEU A 1 108 ? 6.411 8.846 18.921 1.00 80.69 108 LEU A O 1
ATOM 868 N N . MET A 1 109 ? 8.106 8.730 17.459 1.00 77.12 109 MET A N 1
ATOM 869 C CA . MET A 1 109 ? 9.123 9.220 18.398 1.00 77.12 109 MET A CA 1
ATOM 870 C C . MET A 1 109 ? 8.939 10.703 18.736 1.00 77.12 109 MET A C 1
ATOM 872 O O . MET A 1 109 ? 9.100 11.094 19.894 1.00 77.12 109 MET A O 1
ATOM 876 N N . SER A 1 110 ? 8.569 11.523 17.749 1.00 79.94 110 SER A N 1
ATOM 877 C CA . SER A 1 110 ? 8.217 12.930 17.966 1.00 79.94 110 SER A CA 1
ATOM 878 C C . SER A 1 110 ? 7.011 13.072 18.898 1.00 79.94 110 SER A C 1
ATOM 880 O O . SER A 1 110 ? 7.056 13.848 19.854 1.00 79.94 110 SER A O 1
ATOM 882 N N . ASP A 1 111 ? 5.963 12.283 18.667 1.00 78.62 111 ASP A N 1
ATOM 883 C CA . ASP A 1 111 ? 4.732 12.312 19.459 1.00 78.62 111 ASP A CA 1
ATOM 884 C C . ASP A 1 111 ? 4.979 11.848 20.903 1.00 78.62 111 ASP A C 1
ATOM 886 O O . ASP A 1 111 ? 4.501 12.473 21.852 1.00 78.62 111 ASP A O 1
ATOM 890 N N . LEU A 1 112 ? 5.809 10.816 21.097 1.00 75.69 112 LEU A N 1
ATOM 891 C CA . LEU A 1 112 ? 6.201 10.340 22.427 1.00 75.69 112 LEU A CA 1
ATOM 892 C C . LEU A 1 112 ? 7.007 11.393 23.206 1.00 75.69 112 LEU A C 1
ATOM 894 O O . LEU A 1 112 ? 6.799 11.577 24.409 1.00 75.69 112 LEU A O 1
ATOM 898 N N . HIS A 1 113 ? 7.916 12.104 22.531 1.00 71.62 113 HIS A N 1
ATOM 899 C CA . HIS A 1 113 ? 8.690 13.186 23.146 1.00 71.62 113 HIS A CA 1
ATOM 900 C C . HIS A 1 113 ? 7.818 14.405 23.471 1.00 71.62 113 HIS A C 1
ATOM 902 O O . HIS A 1 113 ? 7.995 15.028 24.518 1.00 71.62 113 HIS A O 1
ATOM 908 N N . GLY A 1 114 ? 6.846 14.723 22.613 1.00 71.00 114 GLY A N 1
ATOM 909 C CA . GLY A 1 114 ? 5.845 15.760 22.864 1.00 71.00 114 GLY A CA 1
ATOM 910 C C . GLY A 1 114 ? 4.954 15.438 24.067 1.00 71.00 1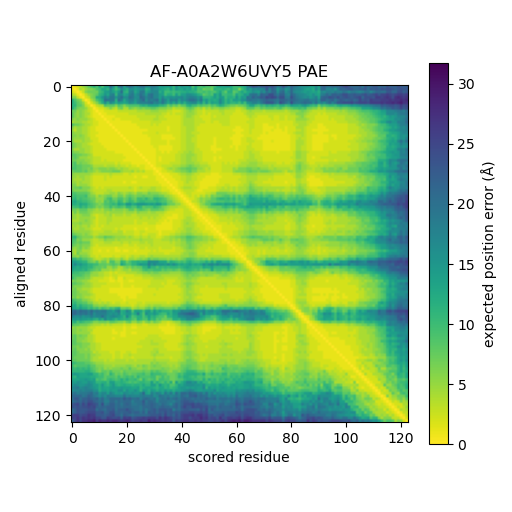14 GLY A C 1
ATOM 911 O O . GLY A 1 114 ? 4.785 16.282 24.947 1.00 71.00 114 GLY A O 1
ATOM 912 N N . SER A 1 115 ? 4.465 14.197 24.158 1.00 69.81 115 SER A N 1
ATOM 913 C CA . SER A 1 115 ? 3.597 13.740 25.252 1.00 69.81 115 SER A CA 1
ATOM 914 C C . SER A 1 115 ? 4.307 13.766 26.611 1.00 69.81 115 SER A C 1
ATOM 916 O O . SER A 1 115 ? 3.759 14.291 27.578 1.00 69.81 115 SER A O 1
ATOM 918 N N . ARG A 1 116 ? 5.567 13.306 26.692 1.00 66.62 116 ARG A N 1
ATOM 919 C CA . ARG A 1 116 ? 6.354 13.358 27.944 1.00 66.62 116 ARG A CA 1
ATOM 920 C C . ARG A 1 116 ? 6.638 14.783 28.422 1.00 66.62 116 ARG A C 1
ATOM 922 O O . ARG A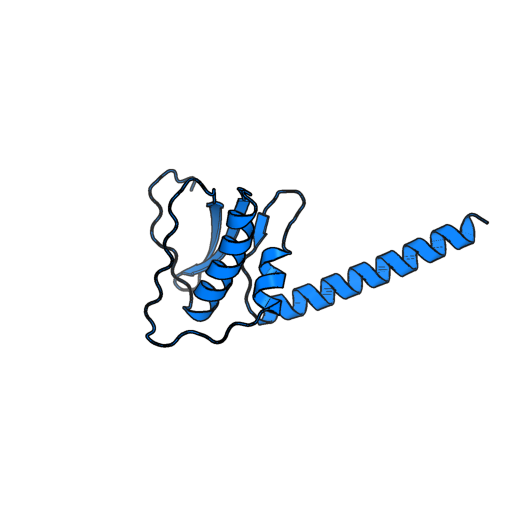 1 116 ? 6.717 15.019 29.624 1.00 66.62 116 ARG A O 1
ATOM 929 N N . ARG A 1 117 ? 6.805 15.746 27.506 1.00 63.78 117 ARG A N 1
ATOM 930 C CA . ARG A 1 117 ? 6.993 17.162 27.873 1.00 63.78 117 ARG A CA 1
ATOM 931 C C . ARG A 1 117 ? 5.703 17.797 28.391 1.00 63.78 117 ARG A C 1
ATOM 933 O O . ARG A 1 117 ? 5.787 18.637 29.280 1.00 63.78 117 ARG A O 1
ATOM 940 N N . ALA A 1 118 ? 4.541 17.392 27.876 1.00 66.12 118 ALA A N 1
ATOM 941 C CA . ALA A 1 118 ? 3.248 17.864 28.367 1.00 66.12 118 ALA A CA 1
ATOM 942 C C . ALA A 1 118 ? 2.954 17.372 29.798 1.00 66.12 118 ALA A C 1
ATOM 944 O O . ALA A 1 118 ? 2.489 18.153 30.624 1.00 66.12 118 ALA A O 1
ATOM 945 N N . GLU A 1 119 ? 3.298 16.120 30.120 1.00 65.25 119 GLU A N 1
ATOM 946 C CA . GLU A 1 119 ? 3.122 15.550 31.467 1.00 65.25 119 GLU A CA 1
ATOM 947 C C . GLU A 1 119 ? 4.026 16.209 32.526 1.00 65.25 119 GLU A C 1
ATOM 949 O O . GLU A 1 119 ? 3.601 16.412 33.658 1.00 65.25 119 GLU A O 1
ATOM 954 N N . LEU A 1 120 ? 5.249 16.611 32.156 1.00 60.62 120 LEU A N 1
ATOM 955 C CA . LEU A 1 120 ? 6.213 17.265 33.057 1.00 60.62 120 LEU A CA 1
ATOM 956 C C . LEU A 1 120 ? 5.898 18.736 33.376 1.00 60.62 120 LEU A C 1
ATOM 958 O O . LEU A 1 120 ? 6.431 19.262 34.345 1.00 60.62 120 LEU A O 1
ATOM 962 N N . ILE A 1 121 ? 5.073 19.409 32.568 1.00 63.94 121 ILE A N 1
ATOM 963 C CA . ILE A 1 121 ? 4.653 20.808 32.793 1.00 63.94 121 ILE A CA 1
ATOM 964 C C . ILE A 1 121 ? 3.352 20.872 33.618 1.00 63.94 121 ILE A C 1
ATOM 966 O O . ILE A 1 121 ? 3.022 21.914 34.178 1.00 63.94 121 ILE A O 1
ATOM 970 N N . ALA A 1 122 ? 2.616 19.761 33.705 1.00 60.34 122 ALA A N 1
ATOM 971 C CA . ALA A 1 122 ? 1.352 19.653 34.432 1.00 60.34 122 ALA A CA 1
ATOM 972 C C . ALA A 1 122 ? 1.502 19.193 35.901 1.00 60.34 122 ALA A C 1
ATOM 974 O O . ALA A 1 122 ? 0.486 18.991 36.568 1.00 60.34 122 ALA A O 1
ATOM 975 N N . SER A 1 123 ? 2.736 19.030 36.398 1.00 53.09 123 SER A N 1
ATOM 976 C CA . SER A 1 123 ? 3.071 18.669 37.787 1.00 53.09 123 SER A CA 1
ATOM 977 C C . SER A 1 123 ? 3.868 19.765 38.479 1.00 53.09 123 SER A C 1
ATOM 979 O O . SER A 1 123 ? 3.813 19.766 39.729 1.00 53.09 123 SER A O 1
#

pLDDT: mean 84.04, std 11.47, range [53.09, 96.56]

Nearest PDB structures (foldseek):
  4dys-assembly1_C  TM=4.785E-01  e=8.277E-01  Influenza A virus
  5obv-assembly1_A  TM=5.504E-01  e=6.459E+00  Mycoplasmoides genitalium G37
  5obu-assembly1_A  TM=5.516E-01  e=7.343E+00  Mycoplasmoides genitalium G37
  7wua-assembly4_D  TM=3.494E-01  e=3.624E+00  Corynebacterium diphtheriae

Radius of gyration: 17.94 Å; Cα contacts (8 Å, |Δi|>4): 114; chains: 1; bounding box: 31×39×60 Å

Sequence (123 aa):
MLMYADTAGIQVEDRLLEHIRLAVGQRLRRGESFMLNLTTDDNGNSLRRNLWISPSIPLQFVAFGSRTPQINRTWVQAMGDTEDSTGTMTVMTEAESIEYFEHKHTRLMSDLHGSRRAELIAS

Mean predicted aligned error: 7.61 Å

Foldseek 3Di:
DDDDDDDDDDDDALLLLVLCVLLLVVCQVVQDWAWEWEWDDDPNDTDIDIDTDGNVDDDDRDDPDPDDDDDDVLQSVLQNVPDDVRRYGYRDDPVVSVVSVVVVVVVVVVVVVVVVVVVVVVD

Solvent-accessible surface area (backbone atoms only — not comparable to full-atom values): 7589 Å² total; per-residue (Å²): 139,92,78,82,95,73,74,80,85,82,85,69,57,58,58,58,47,54,40,48,53,52,26,53,51,56,41,37,73,72,69,45,62,34,37,40,38,37,72,38,80,57,95,90,39,83,43,80,46,77,41,85,47,46,73,89,56,94,81,87,87,85,68,88,69,93,67,84,62,88,82,58,67,66,42,27,46,40,32,60,63,41,59,47,101,83,47,34,33,45,64,74,55,68,68,55,30,53,51,48,51,54,53,52,51,51,51,52,54,51,52,52,56,52,51,55,54,54,60,66,73,76,110

Secondary structure (DSSP, 8-state):
---SS--PPPP--HHHHHHHHHHHHHHHHTT--EEEEEEEEETTEEEEEEEEE-TTS--------SSPPPP-HHHHHHHHT---TT-EEE---HHHHHHHHHHHHHHHHHHHHHHHHHHHH--